Protein AF-A0A9E5EKR2-F1 (afdb_monomer)

Solvent-accessible surface area (backbone atoms only — not comparable to full-atom values): 9354 Å² total; per-residue (Å²): 134,82,66,70,74,64,52,57,60,51,52,55,51,50,53,49,52,49,50,51,54,52,57,58,67,66,57,67,87,65,72,73,89,63,78,72,74,70,78,85,83,71,59,83,90,53,93,54,100,78,67,54,91,42,54,56,69,71,50,73,47,69,39,92,60,34,16,39,40,35,32,38,37,38,68,63,80,83,92,51,66,48,77,45,75,47,38,33,49,60,54,92,96,52,50,30,28,32,34,42,37,40,96,95,45,76,44,76,78,34,86,55,72,63,78,85,82,61,58,71,47,74,50,75,47,78,46,42,51,87,81,62,69,54,61,30,34,44,32,41,41,30,50,35,51,59,87,46,72,49,82,86,130

Nearest PDB structures (foldseek):
  3fha-assembly1_A  TM=4.754E-01  e=1.730E-02  Glutamicibacter protophormiae
  2vtf-assembly1_A  TM=3.657E-01  e=1.258E-02  Glutamicibacter protophormiae
  5w6h-assembly1_C  TM=4.926E-01  e=1.446E-01  Kuttervirus CBA120
  2xon-assembly1_A  TM=4.169E-01  e=1.052E-01  Thermotoga maritima
  3fhq-assembly2_F  TM=3.835E-01  e=3.836E-02  Glutamicibacter protophormiae

Structure (mmCIF, N/CA/C/O backbone):
data_AF-A0A9E5EKR2-F1
#
_entry.id   AF-A0A9E5EKR2-F1
#
loop_
_atom_site.group_PDB
_atom_site.id
_atom_site.type_symbol
_atom_site.label_atom_id
_atom_site.label_alt_id
_atom_site.label_comp_id
_atom_site.label_asym_id
_atom_site.label_entity_id
_atom_site.label_seq_id
_atom_site.pdbx_PDB_ins_code
_atom_site.Cartn_x
_atom_site.Cartn_y
_atom_site.Cartn_z
_atom_site.occupancy
_atom_site.B_iso_or_equiv
_atom_site.auth_seq_id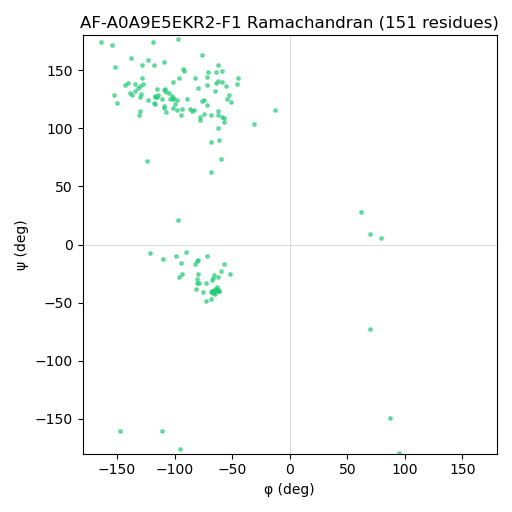
_atom_site.auth_comp_id
_atom_site.auth_asym_id
_atom_site.auth_atom_id
_atom_site.pdbx_PDB_model_num
ATOM 1 N N . MET A 1 1 ? 15.681 -58.136 48.434 1.00 47.84 1 MET A N 1
ATOM 2 C CA . MET A 1 1 ? 15.720 -58.286 46.961 1.00 47.84 1 MET A CA 1
ATOM 3 C C . MET A 1 1 ? 14.409 -57.742 46.402 1.00 47.84 1 MET A C 1
ATOM 5 O O . MET A 1 1 ? 13.406 -58.442 46.407 1.00 47.84 1 MET A O 1
ATOM 9 N N . VAL A 1 2 ? 14.357 -56.450 46.061 1.00 46.12 2 VAL A N 1
ATOM 10 C CA . VAL A 1 2 ? 13.132 -55.834 45.519 1.00 46.12 2 VAL A CA 1
ATOM 11 C C . VAL A 1 2 ? 12.996 -56.265 44.061 1.00 46.12 2 VAL A C 1
ATOM 13 O O . VAL A 1 2 ? 13.922 -56.110 43.272 1.00 46.12 2 VAL A O 1
ATOM 16 N N . SER A 1 3 ? 11.857 -56.876 43.739 1.00 47.75 3 SER A N 1
ATOM 17 C CA . SER A 1 3 ? 11.586 -57.520 42.455 1.00 47.75 3 SER A CA 1
ATOM 18 C C . SER A 1 3 ? 11.634 -56.520 41.293 1.00 47.75 3 SER A C 1
ATOM 20 O O . SER A 1 3 ? 10.747 -55.676 41.142 1.00 47.75 3 SER A O 1
ATOM 22 N N . VAL A 1 4 ? 12.656 -56.668 40.440 1.00 54.53 4 VAL A N 1
ATOM 23 C CA . VAL A 1 4 ? 12.892 -55.927 39.181 1.00 54.53 4 VAL A CA 1
ATOM 24 C C . VAL A 1 4 ? 11.660 -55.947 38.261 1.00 54.53 4 VAL A C 1
ATOM 26 O O . VAL A 1 4 ? 11.422 -55.018 37.491 1.00 54.53 4 VAL A O 1
ATOM 29 N N . LYS A 1 5 ? 10.804 -56.965 38.406 1.00 52.88 5 LYS A N 1
ATOM 30 C CA . LYS A 1 5 ? 9.596 -57.175 37.603 1.00 52.88 5 LYS A CA 1
ATOM 31 C C . LYS A 1 5 ? 8.519 -56.098 37.810 1.00 52.88 5 LYS A C 1
ATOM 33 O O . LYS A 1 5 ? 7.744 -55.839 36.900 1.00 52.88 5 LYS A O 1
ATOM 38 N N . ASN A 1 6 ? 8.481 -55.430 38.968 1.00 50.19 6 ASN A N 1
ATOM 39 C CA . ASN A 1 6 ? 7.484 -54.382 39.240 1.00 50.19 6 ASN A CA 1
ATOM 40 C C . ASN A 1 6 ? 7.854 -53.009 38.651 1.00 50.19 6 ASN A C 1
ATOM 42 O O . ASN A 1 6 ? 6.986 -52.144 38.528 1.00 50.19 6 ASN A O 1
ATOM 46 N N . TRP A 1 7 ? 9.121 -52.796 38.286 1.00 50.41 7 TRP A N 1
ATOM 47 C CA . TRP A 1 7 ? 9.604 -51.529 37.725 1.00 50.41 7 TRP A CA 1
ATOM 48 C C . TRP A 1 7 ? 9.319 -51.400 36.227 1.00 50.41 7 TRP A C 1
ATOM 50 O O . TRP A 1 7 ? 8.907 -50.337 35.764 1.00 50.41 7 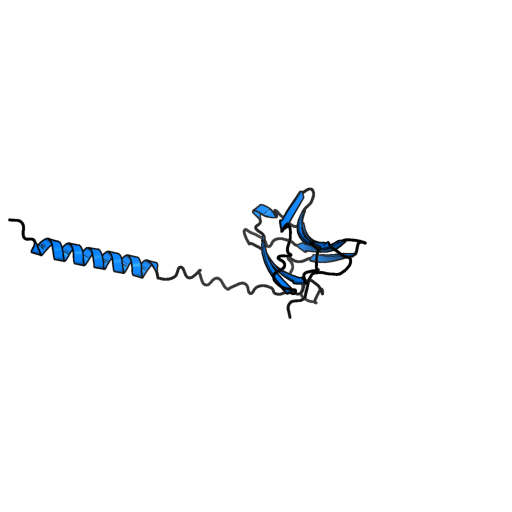TRP A O 1
ATOM 60 N N . THR A 1 8 ? 9.446 -52.494 35.476 1.00 55.12 8 THR A N 1
ATOM 61 C CA . THR A 1 8 ? 9.183 -52.527 34.028 1.00 55.12 8 THR A CA 1
ATOM 62 C C . THR A 1 8 ? 7.724 -52.209 33.696 1.00 55.12 8 THR A C 1
ATOM 64 O O . THR A 1 8 ? 7.455 -51.443 32.773 1.00 55.12 8 THR A O 1
ATOM 67 N N . HIS A 1 9 ? 6.771 -52.690 34.501 1.00 54.28 9 HIS A N 1
ATOM 68 C CA . HIS A 1 9 ? 5.349 -52.364 34.331 1.00 54.28 9 HIS A CA 1
ATOM 69 C C . HIS A 1 9 ? 5.012 -50.893 34.619 1.00 54.28 9 HIS A C 1
ATOM 71 O O . HIS A 1 9 ? 4.087 -50.347 34.016 1.00 54.28 9 HIS A O 1
ATOM 77 N N . ARG A 1 10 ? 5.751 -50.234 35.522 1.00 53.97 10 ARG A N 1
ATOM 78 C CA . ARG A 1 10 ? 5.556 -48.808 35.835 1.00 53.97 10 ARG A CA 1
ATOM 79 C C . ARG A 1 10 ? 6.113 -47.910 34.729 1.00 53.97 10 ARG A C 1
ATOM 81 O O . ARG A 1 10 ? 5.432 -46.973 34.326 1.00 53.97 10 ARG A O 1
ATOM 88 N N . LEU A 1 11 ? 7.283 -48.249 34.185 1.00 58.00 11 LEU A N 1
ATOM 89 C CA . LEU A 1 11 ? 7.898 -47.532 33.061 1.00 58.00 11 LEU A CA 1
ATOM 90 C C . LEU A 1 11 ? 7.085 -47.674 31.767 1.00 58.00 11 LEU A C 1
ATOM 92 O O . LEU A 1 11 ? 6.850 -46.680 31.086 1.00 58.00 11 LEU A O 1
ATOM 96 N N . ALA A 1 12 ? 6.572 -48.873 31.472 1.00 59.62 12 ALA A N 1
ATOM 97 C CA . ALA A 1 12 ? 5.699 -49.093 30.317 1.00 59.62 12 ALA A CA 1
ATOM 98 C C . ALA A 1 12 ? 4.388 -48.288 30.413 1.00 59.62 12 ALA A C 1
ATOM 100 O O . ALA A 1 12 ? 3.943 -47.712 29.423 1.00 59.62 12 ALA A O 1
ATOM 101 N N . ARG A 1 13 ? 3.797 -48.188 31.615 1.00 59.22 13 ARG A N 1
ATOM 102 C CA . ARG A 1 13 ? 2.605 -47.358 31.870 1.00 59.22 13 ARG A CA 1
ATOM 103 C C . ARG A 1 13 ? 2.886 -45.859 31.746 1.00 59.22 13 ARG A C 1
ATOM 105 O O . ARG A 1 13 ? 2.056 -45.145 31.193 1.00 59.22 13 ARG A O 1
ATOM 112 N N . MET A 1 14 ? 4.038 -45.384 32.222 1.00 65.56 14 MET A N 1
ATOM 113 C CA . MET A 1 14 ? 4.445 -43.981 32.064 1.00 65.56 14 MET A CA 1
ATOM 114 C C . MET A 1 14 ? 4.719 -43.619 30.602 1.00 65.56 14 MET A C 1
ATOM 116 O O . MET A 1 14 ? 4.295 -42.555 30.163 1.00 65.56 14 MET A O 1
ATOM 120 N N . GLY A 1 15 ? 5.354 -44.510 29.833 1.00 67.44 15 GLY A N 1
ATOM 121 C CA . GLY A 1 15 ? 5.551 -44.321 28.392 1.00 67.44 15 GLY A CA 1
ATOM 122 C C . GLY A 1 15 ? 4.227 -44.229 27.632 1.00 67.44 15 GLY A C 1
ATOM 123 O O . GLY A 1 15 ? 4.066 -43.360 26.783 1.00 67.44 15 GLY A O 1
ATOM 124 N N . TRP A 1 16 ? 3.246 -45.058 28.003 1.00 67.56 16 TRP A N 1
ATOM 125 C CA . TRP A 1 16 ? 1.895 -45.011 27.436 1.00 67.56 16 TRP A CA 1
ATOM 126 C C . TRP A 1 16 ? 1.151 -43.712 27.762 1.00 67.56 16 TRP A C 1
ATOM 128 O O . TRP A 1 16 ? 0.527 -43.123 26.886 1.00 67.56 16 TRP A O 1
ATOM 138 N N . LEU A 1 17 ? 1.249 -43.229 29.003 1.00 68.56 17 LEU A N 1
ATOM 139 C CA . LEU A 1 17 ? 0.661 -41.948 29.407 1.00 68.56 17 LEU A CA 1
ATOM 140 C C . LEU A 1 17 ? 1.306 -40.766 28.674 1.00 68.56 17 LEU A C 1
ATOM 142 O O . LEU A 1 17 ? 0.600 -39.852 28.258 1.00 68.56 17 LEU A O 1
ATOM 146 N N . PHE A 1 18 ? 2.624 -40.805 28.468 1.00 67.50 18 PHE A N 1
ATOM 147 C CA . PHE A 1 18 ? 3.333 -39.788 27.694 1.00 67.50 18 PHE A CA 1
ATOM 148 C C . PHE A 1 18 ? 2.910 -39.807 26.220 1.00 67.50 18 PHE A C 1
ATOM 150 O O . PHE A 1 18 ? 2.672 -38.752 25.643 1.00 67.50 18 PHE A O 1
ATOM 157 N N . PHE A 1 19 ? 2.735 -40.993 25.627 1.00 65.94 19 PHE A N 1
ATOM 158 C CA . PHE A 1 19 ? 2.248 -41.136 24.253 1.00 65.94 19 PHE A CA 1
ATOM 159 C C . PHE A 1 19 ? 0.806 -40.637 24.091 1.00 65.94 19 PHE A C 1
ATOM 161 O O . PHE A 1 19 ? 0.500 -39.988 23.098 1.00 65.94 19 PHE A O 1
ATOM 168 N N . LEU A 1 20 ? -0.068 -40.881 25.074 1.00 68.00 20 LEU A N 1
ATOM 169 C CA . LEU A 1 20 ? -1.444 -40.371 25.076 1.00 68.00 20 LEU A CA 1
ATOM 170 C C . LEU A 1 20 ? -1.503 -38.846 25.239 1.00 68.00 20 LEU A C 1
ATOM 172 O O . LEU A 1 20 ? -2.284 -38.194 24.552 1.00 68.00 20 LEU A O 1
ATOM 176 N N . LEU A 1 21 ? -0.666 -38.270 26.106 1.00 65.69 21 LEU A N 1
ATOM 177 C CA . LEU A 1 21 ? -0.562 -36.817 26.274 1.00 65.69 21 LEU A CA 1
ATOM 178 C C . LEU A 1 21 ? 0.036 -36.143 25.031 1.00 65.69 21 LEU A C 1
ATOM 180 O O . LEU A 1 21 ? -0.460 -35.104 24.603 1.00 65.69 21 LEU A O 1
ATOM 184 N N . TRP A 1 22 ? 1.051 -36.754 24.416 1.00 66.56 22 TRP A N 1
ATOM 185 C CA . TRP A 1 22 ? 1.661 -36.256 23.184 1.00 66.56 22 TRP A CA 1
ATOM 186 C C . TRP A 1 22 ? 0.696 -36.364 21.994 1.00 66.56 22 TRP A C 1
ATOM 188 O O . TRP A 1 22 ? 0.465 -35.370 21.312 1.00 66.56 22 TRP A O 1
ATOM 198 N N . ALA A 1 23 ? 0.033 -37.510 21.803 1.00 60.88 23 ALA A N 1
ATOM 199 C CA . ALA A 1 23 ? -0.982 -37.690 20.762 1.00 60.88 23 ALA A CA 1
ATOM 200 C C . ALA A 1 23 ? -2.203 -36.771 20.963 1.00 60.88 23 ALA A C 1
ATOM 202 O O . ALA A 1 23 ? -2.724 -36.231 19.991 1.00 60.88 23 ALA A O 1
ATOM 203 N N . GLY A 1 24 ? -2.616 -36.526 22.213 1.00 57.50 24 GLY A N 1
ATOM 204 C CA . GLY A 1 24 ? -3.671 -35.563 22.545 1.00 57.50 24 GLY A CA 1
ATOM 205 C C . GLY A 1 24 ? -3.290 -34.107 22.256 1.00 57.50 24 GLY A C 1
ATOM 206 O O . GLY A 1 24 ? -4.159 -33.312 21.918 1.00 57.50 24 GLY A O 1
ATOM 207 N N . SER A 1 25 ? -1.998 -33.761 22.322 1.00 56.53 25 SER A N 1
ATOM 208 C CA . SER A 1 25 ? -1.493 -32.418 21.985 1.00 56.53 25 SER A CA 1
ATOM 209 C C . SER A 1 25 ? -1.317 -32.162 20.481 1.00 56.53 25 SER A C 1
ATOM 211 O O . SER A 1 25 ? -1.181 -31.011 20.075 1.00 56.53 25 SER A O 1
ATOM 213 N N . ILE A 1 26 ? -1.340 -33.216 19.652 1.00 55.69 26 ILE A N 1
ATOM 214 C CA . ILE A 1 26 ? -1.299 -33.126 18.176 1.00 55.69 26 ILE A CA 1
ATOM 215 C C . ILE A 1 26 ? -2.717 -33.025 17.589 1.00 55.69 26 ILE A C 1
ATOM 217 O O . ILE A 1 26 ? -2.884 -32.759 16.399 1.00 55.69 26 ILE A O 1
ATOM 221 N N . GLY A 1 27 ? -3.747 -33.163 18.434 1.00 46.97 27 GLY A N 1
ATOM 222 C CA . GLY A 1 27 ? -5.095 -32.691 18.147 1.00 46.97 27 GLY A CA 1
ATOM 223 C C . GLY A 1 27 ? -5.050 -31.184 17.957 1.00 46.97 27 GLY A C 1
ATOM 224 O O . GLY A 1 27 ? -5.106 -30.424 18.919 1.00 46.97 27 GLY A O 1
ATOM 225 N N . THR A 1 28 ? -4.841 -30.806 16.702 1.00 52.66 28 THR A N 1
ATOM 226 C CA . THR A 1 28 ? -4.972 -29.490 16.102 1.00 52.66 28 THR A CA 1
ATOM 227 C C . THR A 1 28 ? -5.698 -28.520 17.020 1.00 52.66 28 THR A C 1
ATOM 229 O O . THR A 1 28 ? -6.892 -28.667 17.284 1.00 52.66 28 THR A O 1
ATOM 232 N N . ALA A 1 29 ? -4.981 -27.483 17.457 1.00 44.81 29 ALA A N 1
ATOM 233 C CA . ALA A 1 29 ? -5.594 -26.192 17.719 1.00 44.81 29 ALA A CA 1
ATOM 234 C C . ALA A 1 29 ? -6.214 -25.721 16.395 1.00 44.81 29 ALA A C 1
ATOM 236 O O . ALA A 1 29 ? -5.665 -24.899 15.666 1.00 44.81 29 ALA A O 1
ATOM 237 N N . GLU A 1 30 ? -7.319 -26.354 16.032 1.00 47.16 30 GLU A N 1
ATOM 238 C CA . GLU A 1 30 ? -8.187 -25.933 14.970 1.00 47.16 30 GLU A CA 1
ATOM 239 C C . GLU A 1 30 ? -8.786 -24.651 15.519 1.00 47.16 30 GLU A C 1
ATOM 241 O O . GLU A 1 30 ? -9.458 -24.645 16.558 1.00 47.16 30 GLU A O 1
ATOM 246 N N . ALA A 1 31 ? -8.396 -23.533 14.903 1.00 46.56 31 ALA A N 1
ATOM 247 C CA . ALA A 1 31 ? -8.998 -22.252 15.204 1.00 46.56 31 ALA A CA 1
ATOM 248 C C . ALA A 1 31 ? -10.520 -22.467 15.240 1.00 46.56 31 ALA A C 1
ATOM 250 O O . ALA A 1 31 ? -11.030 -23.209 14.392 1.00 46.56 31 ALA A O 1
ATOM 251 N N . PRO A 1 32 ? -11.245 -21.875 16.212 1.00 44.38 32 PRO A N 1
ATOM 252 C CA . PRO A 1 32 ? -12.696 -21.983 16.256 1.00 44.38 32 PRO A CA 1
ATOM 253 C C . PRO A 1 32 ? -13.242 -21.759 14.844 1.00 44.38 32 PRO A C 1
ATOM 255 O O . PRO A 1 32 ? -12.676 -20.906 14.149 1.00 44.38 32 PRO A O 1
ATOM 258 N N . PRO A 1 33 ? -14.303 -22.460 14.403 1.00 47.62 33 PRO A N 1
ATOM 259 C CA . PRO A 1 33 ? -14.961 -22.192 13.131 1.00 47.62 33 PRO A CA 1
ATOM 260 C C . PRO A 1 33 ? -15.676 -20.836 13.224 1.00 47.62 33 PRO A C 1
ATOM 262 O O . PRO A 1 33 ? -16.897 -20.718 13.162 1.00 47.62 33 PRO A O 1
ATOM 265 N N . GLY A 1 34 ? -14.905 -19.772 13.429 1.00 44.34 34 GLY A N 1
ATOM 266 C CA . GLY A 1 34 ? -15.286 -18.428 13.113 1.00 44.34 34 GLY A CA 1
ATOM 267 C C . GLY A 1 34 ? -15.476 -18.458 11.620 1.00 44.34 34 GLY A C 1
ATOM 268 O O . GLY A 1 34 ? -14.529 -18.744 10.891 1.00 44.34 34 GLY A O 1
ATOM 269 N N . ARG A 1 35 ? -16.722 -18.236 11.191 1.00 45.25 35 ARG A N 1
ATOM 270 C CA . ARG A 1 35 ? -17.056 -17.818 9.831 1.00 45.25 35 ARG A CA 1
ATOM 271 C C . ARG A 1 35 ? -15.888 -16.989 9.324 1.00 45.25 35 ARG A C 1
ATOM 273 O O . ARG A 1 35 ? -15.711 -15.864 9.792 1.00 45.25 35 ARG A O 1
ATOM 280 N N . GLY A 1 36 ? -15.062 -17.580 8.462 1.00 45.06 36 GLY A N 1
ATOM 281 C CA . GLY A 1 36 ? -13.981 -16.855 7.832 1.00 45.06 36 GLY A CA 1
ATOM 282 C C . GLY A 1 36 ? -14.669 -15.702 7.142 1.00 45.06 36 GLY A C 1
ATOM 283 O O . GLY A 1 36 ? -15.456 -15.926 6.220 1.00 45.06 36 GLY A O 1
ATOM 284 N N . ILE A 1 37 ? -14.487 -14.489 7.664 1.00 47.47 37 ILE A N 1
ATOM 285 C CA . ILE A 1 37 ? -14.858 -13.294 6.930 1.00 47.47 37 ILE A CA 1
ATOM 286 C C . ILE A 1 37 ? -14.053 -13.454 5.653 1.00 47.47 37 ILE A C 1
ATOM 288 O O . ILE A 1 37 ? -12.823 -13.410 5.699 1.00 47.47 37 ILE A O 1
ATOM 292 N N . SER A 1 38 ? -14.737 -13.805 4.562 1.00 44.16 38 SER A N 1
ATOM 293 C CA . SER A 1 38 ? -14.068 -13.979 3.283 1.00 44.16 38 SER A CA 1
ATOM 294 C C . SER A 1 38 ? -13.293 -12.689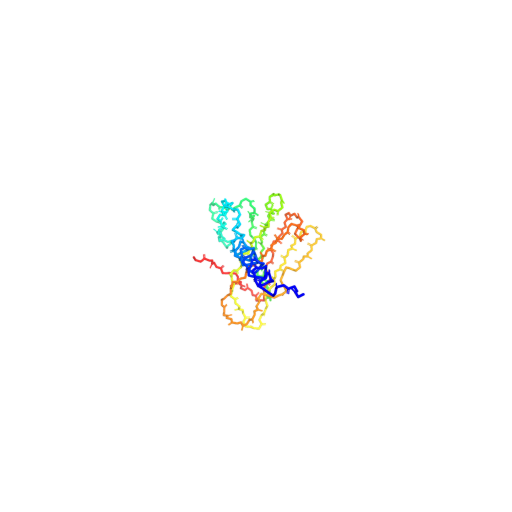 3.053 1.00 44.16 38 SER A C 1
ATOM 296 O O . SER A 1 38 ? -13.877 -11.619 3.272 1.00 44.16 38 SER A O 1
ATOM 298 N N . PRO A 1 39 ? -11.986 -12.759 2.739 1.00 54.16 39 PRO A N 1
ATOM 299 C CA . PRO A 1 39 ? -11.218 -11.555 2.491 1.00 54.16 39 PRO A CA 1
ATOM 300 C C . PRO A 1 39 ? -12.005 -10.746 1.467 1.00 54.16 39 PRO A C 1
ATOM 302 O O . PRO A 1 39 ? -12.382 -11.273 0.420 1.00 54.16 39 PRO A O 1
ATOM 305 N N . ALA A 1 40 ? -12.355 -9.509 1.815 1.00 55.88 40 ALA A N 1
ATOM 306 C CA . ALA A 1 40 ? -13.001 -8.613 0.874 1.00 55.88 40 ALA A CA 1
ATOM 307 C C . ALA A 1 40 ? -11.948 -8.281 -0.188 1.00 55.88 40 ALA A C 1
ATOM 309 O O . ALA A 1 40 ? -11.157 -7.356 -0.016 1.00 55.88 40 ALA A O 1
ATOM 310 N N . VAL A 1 41 ? -11.871 -9.112 -1.228 1.00 59.16 41 VAL A N 1
ATOM 311 C CA . VAL A 1 41 ? -11.012 -8.874 -2.383 1.00 59.16 41 VAL A CA 1
ATOM 312 C C . VAL A 1 41 ? -11.690 -7.778 -3.184 1.00 59.16 41 VAL A C 1
ATOM 314 O O . VAL A 1 41 ? -12.796 -7.953 -3.691 1.00 59.16 41 VAL A O 1
ATOM 317 N N . TRP A 1 42 ? -11.054 -6.616 -3.225 1.00 60.59 42 TRP A N 1
ATOM 318 C CA . TRP A 1 42 ? -11.570 -5.438 -3.897 1.00 60.59 42 TRP A CA 1
ATOM 319 C C . TRP A 1 42 ? -10.418 -4.744 -4.628 1.00 60.59 42 TRP A C 1
ATOM 321 O O . TRP A 1 42 ? -9.349 -4.545 -4.048 1.00 60.59 42 TRP A O 1
ATOM 331 N N . ASP A 1 43 ? -10.619 -4.422 -5.910 1.00 66.12 43 ASP A N 1
ATOM 332 C CA . ASP A 1 43 ? -9.611 -3.741 -6.729 1.00 66.12 43 ASP A CA 1
ATOM 333 C C . ASP A 1 43 ? -9.586 -2.249 -6.391 1.00 66.12 43 ASP A C 1
ATOM 335 O O . ASP A 1 43 ? -10.469 -1.485 -6.778 1.00 66.12 43 ASP A O 1
ATOM 339 N N . ALA A 1 44 ? -8.532 -1.828 -5.696 1.00 63.69 44 ALA A N 1
ATOM 340 C CA . ALA A 1 44 ? -8.356 -0.446 -5.285 1.00 63.69 44 ALA A CA 1
ATOM 341 C C . ALA A 1 44 ? -8.013 0.522 -6.421 1.00 63.69 44 ALA A C 1
ATOM 343 O O . ALA A 1 44 ? -8.030 1.733 -6.207 1.00 63.69 44 ALA A O 1
ATOM 344 N N . ARG A 1 45 ? -7.712 0.031 -7.630 1.00 63.12 45 ARG A N 1
ATOM 345 C CA . ARG A 1 45 ? -7.408 0.897 -8.780 1.00 63.12 45 ARG A CA 1
ATOM 346 C C . ARG A 1 45 ? -8.664 1.468 -9.436 1.00 63.12 45 ARG A C 1
ATOM 348 O O . ARG A 1 45 ? -8.587 2.537 -10.034 1.00 63.12 45 ARG A O 1
ATOM 355 N N . HIS A 1 46 ? -9.808 0.795 -9.298 1.00 59.19 46 HIS A N 1
ATOM 356 C CA . HIS A 1 46 ? -11.073 1.203 -9.907 1.00 59.19 46 HIS A CA 1
ATOM 357 C C . HIS A 1 46 ? -12.187 1.184 -8.858 1.00 59.19 46 HIS A C 1
ATOM 359 O O . HIS A 1 46 ? -12.580 0.099 -8.428 1.00 59.19 46 HIS A O 1
ATOM 365 N N . PRO A 1 47 ? -12.735 2.341 -8.445 1.00 54.12 47 PRO A N 1
ATOM 366 C CA . PRO A 1 47 ? -13.889 2.350 -7.558 1.00 54.12 47 PRO A CA 1
ATOM 367 C C . PRO A 1 47 ? -15.085 1.680 -8.255 1.00 54.12 47 PRO A C 1
ATOM 369 O O . PRO A 1 47 ? -15.726 2.274 -9.114 1.00 54.12 47 PRO A O 1
ATOM 372 N N . GLN A 1 48 ? -15.339 0.412 -7.919 1.00 57.78 48 GLN A N 1
ATOM 373 C CA . GLN A 1 48 ? -16.544 -0.325 -8.311 1.00 57.78 48 GLN A CA 1
ATOM 374 C C . GLN A 1 48 ? -17.748 0.114 -7.462 1.00 57.78 48 GLN A C 1
ATOM 376 O O . GLN A 1 48 ? -17.571 0.654 -6.369 1.00 57.78 48 GLN A O 1
ATOM 381 N N . ASP A 1 49 ? -18.965 -0.198 -7.922 1.00 54.03 49 ASP A N 1
ATOM 382 C CA . ASP A 1 49 ? -20.239 0.187 -7.286 1.00 54.03 49 ASP A CA 1
ATOM 383 C C . ASP A 1 49 ? -20.405 -0.288 -5.825 1.00 54.03 49 ASP A C 1
ATOM 385 O O . ASP A 1 49 ? -21.236 0.242 -5.089 1.00 54.03 49 ASP A O 1
ATOM 389 N N . SER A 1 50 ? -19.601 -1.255 -5.363 1.00 65.69 50 SER A N 1
ATOM 390 C CA . SER A 1 50 ? -19.599 -1.745 -3.978 1.00 65.69 50 SER A CA 1
ATOM 391 C C . SER A 1 50 ? -18.211 -1.648 -3.330 1.00 65.69 50 SER A C 1
ATOM 393 O O . SER A 1 50 ? -17.528 -2.652 -3.117 1.00 65.69 50 SER A O 1
ATOM 395 N N . GLN A 1 51 ? -17.772 -0.429 -3.016 1.00 71.56 51 GLN A N 1
ATOM 396 C CA . GLN A 1 51 ? -16.568 -0.206 -2.214 1.00 71.56 51 GLN A CA 1
ATOM 397 C C . GLN A 1 51 ? -16.813 -0.590 -0.741 1.00 71.56 51 GLN A C 1
ATOM 399 O O . GLN A 1 51 ? -17.857 -0.240 -0.178 1.00 71.56 51 GLN A O 1
ATOM 404 N N . PRO A 1 52 ? -15.871 -1.280 -0.071 1.00 75.88 52 PRO A N 1
ATOM 405 C CA . PRO A 1 52 ? -16.002 -1.549 1.353 1.00 75.88 52 PRO A CA 1
ATOM 406 C C . PRO A 1 52 ? -16.033 -0.253 2.171 1.00 75.88 52 PRO A C 1
ATOM 408 O O . PRO A 1 52 ? -15.247 0.651 1.929 1.00 75.88 52 PRO A O 1
ATOM 411 N N . VAL A 1 53 ? -16.865 -0.183 3.214 1.00 79.00 53 VAL A N 1
ATOM 412 C CA . VAL A 1 53 ? -17.014 1.026 4.062 1.00 79.00 53 VAL A CA 1
ATOM 413 C C . VAL A 1 53 ? -15.720 1.482 4.757 1.00 79.00 53 VAL A C 1
ATOM 415 O O . VAL A 1 53 ? -15.580 2.646 5.151 1.00 79.00 53 VAL A O 1
ATOM 418 N N . TRP A 1 54 ? -14.775 0.553 4.922 1.00 80.06 54 TRP A N 1
ATOM 419 C CA . TRP A 1 54 ? -13.449 0.796 5.482 1.00 80.06 54 TRP A CA 1
ATOM 420 C C . TRP A 1 54 ? -12.471 1.401 4.466 1.00 80.06 54 TRP A C 1
ATOM 422 O O . TRP A 1 54 ? -11.425 1.899 4.866 1.00 80.06 54 TRP A O 1
ATOM 432 N N . PHE A 1 55 ? -12.795 1.393 3.175 1.00 83.81 55 PHE A N 1
ATOM 433 C CA . PHE A 1 55 ? -11.974 1.956 2.112 1.00 83.81 55 PHE A CA 1
ATOM 434 C C . PHE A 1 55 ? -12.643 3.236 1.584 1.00 83.81 55 PHE A C 1
ATOM 436 O O . PHE A 1 55 ? -13.853 3.291 1.379 1.00 83.81 55 PHE A O 1
ATOM 443 N N . GLY A 1 56 ? -11.863 4.300 1.422 1.00 83.25 56 GLY A N 1
ATOM 444 C CA . GLY A 1 56 ? -12.317 5.613 0.976 1.00 83.25 56 GLY A CA 1
ATOM 445 C C . GLY A 1 56 ? -11.817 5.994 -0.422 1.00 83.25 56 GLY A C 1
ATOM 446 O O . GLY A 1 56 ? -11.440 5.139 -1.219 1.00 83.25 56 GLY A O 1
ATOM 447 N N . PRO A 1 57 ? -11.821 7.289 -0.765 1.00 83.25 57 PRO A N 1
ATOM 448 C CA . PRO A 1 57 ? -11.347 7.734 -2.068 1.00 83.25 57 PRO A CA 1
ATOM 449 C C . PRO A 1 57 ? -9.855 7.442 -2.259 1.00 83.25 57 PRO A C 1
ATOM 451 O O . PRO A 1 57 ? -9.061 7.485 -1.313 1.00 83.25 57 PRO A O 1
ATOM 454 N N . VAL A 1 58 ? -9.497 7.184 -3.516 1.00 87.06 58 VAL A N 1
ATOM 455 C CA . VAL A 1 58 ? -8.117 7.035 -3.976 1.00 87.06 58 VAL A CA 1
ATOM 456 C C . VAL A 1 58 ? -7.677 8.320 -4.655 1.00 87.06 58 VAL A C 1
ATOM 458 O O . VAL A 1 58 ? -8.433 8.916 -5.420 1.00 87.06 58 VAL A O 1
ATOM 461 N N . SER A 1 59 ? -6.441 8.730 -4.404 1.00 89.31 59 SER A N 1
ATOM 462 C CA . SER A 1 59 ? -5.772 9.779 -5.165 1.00 89.31 59 SER A CA 1
ATOM 463 C C . SER A 1 59 ? -4.414 9.282 -5.636 1.00 89.31 59 SER A C 1
ATOM 465 O O . SER A 1 59 ? -3.735 8.527 -4.942 1.00 89.31 59 SER A O 1
ATOM 467 N N . ALA A 1 60 ? -4.029 9.689 -6.837 1.00 90.69 60 ALA A N 1
ATOM 468 C CA . ALA A 1 60 ? -2.733 9.378 -7.406 1.00 90.69 60 ALA A CA 1
ATOM 469 C C . ALA A 1 60 ? -2.096 10.659 -7.934 1.00 90.69 60 ALA A C 1
ATOM 471 O O . ALA A 1 60 ? -2.766 11.476 -8.566 1.00 90.69 60 ALA A O 1
ATOM 472 N N . LEU A 1 61 ? -0.807 10.830 -7.667 1.00 91.88 61 LEU A N 1
ATOM 473 C CA . LEU A 1 61 ? -0.022 11.966 -8.118 1.00 91.88 61 LEU A CA 1
ATOM 474 C C . LEU A 1 61 ? 1.258 11.461 -8.776 1.00 91.88 61 LEU A C 1
ATOM 476 O O . LEU A 1 61 ? 2.129 10.895 -8.114 1.00 91.88 61 LEU A O 1
ATOM 480 N N . ALA A 1 62 ? 1.378 11.712 -10.076 1.00 90.94 62 ALA A N 1
ATOM 481 C CA . ALA A 1 62 ? 2.617 11.516 -10.810 1.00 90.94 62 ALA A CA 1
ATOM 482 C C . ALA A 1 62 ? 3.496 12.765 -10.659 1.00 90.94 62 ALA A C 1
ATOM 484 O O . ALA A 1 62 ? 3.136 13.859 -11.094 1.00 90.94 62 ALA A O 1
ATOM 485 N N . GLY A 1 63 ? 4.645 12.606 -10.012 1.00 87.69 63 GLY A N 1
ATOM 486 C CA . GLY A 1 63 ? 5.720 13.588 -9.993 1.00 87.69 63 GLY A CA 1
ATOM 487 C C . GLY A 1 63 ? 6.786 13.267 -11.039 1.00 87.69 63 GLY A C 1
ATOM 488 O O . GLY A 1 63 ? 6.755 12.233 -11.697 1.00 87.69 63 GLY A O 1
ATOM 489 N N . TRP A 1 64 ? 7.790 14.140 -11.159 1.00 80.38 64 TRP A N 1
ATOM 490 C CA . TRP A 1 64 ? 8.889 13.946 -12.117 1.00 80.38 64 TRP A CA 1
ATOM 491 C C . TRP A 1 64 ? 9.694 12.665 -11.839 1.00 80.38 64 TRP A C 1
ATOM 493 O O . TRP A 1 64 ? 10.127 11.982 -12.762 1.00 80.38 64 TRP A O 1
ATOM 503 N N . LYS A 1 65 ? 9.946 12.358 -10.561 1.00 88.44 65 LYS A N 1
ATOM 504 C CA . LYS A 1 65 ? 10.796 11.229 -10.135 1.00 88.44 65 LYS A CA 1
ATOM 505 C C . LYS A 1 65 ? 10.083 10.223 -9.241 1.00 88.44 65 LYS A C 1
ATOM 507 O O . LYS A 1 65 ? 10.677 9.201 -8.903 1.00 88.44 65 LYS A O 1
ATOM 512 N N . THR A 1 66 ? 8.864 10.535 -8.827 1.00 92.69 66 THR A N 1
ATOM 513 C CA . THR A 1 66 ? 8.122 9.751 -7.848 1.00 92.69 66 THR A CA 1
ATOM 514 C C . THR A 1 66 ? 6.651 9.722 -8.200 1.00 92.69 66 THR A C 1
ATOM 516 O O . THR A 1 66 ? 6.071 10.768 -8.490 1.00 92.69 66 THR A O 1
ATOM 519 N N . TYR A 1 67 ? 6.045 8.553 -8.082 1.00 94.19 67 TYR A N 1
ATOM 520 C CA . TYR A 1 67 ? 4.614 8.356 -8.185 1.00 94.19 67 TYR A CA 1
ATOM 521 C C . TYR A 1 67 ? 4.079 8.064 -6.787 1.00 94.19 67 TYR A C 1
ATOM 523 O O . TYR A 1 67 ? 4.641 7.247 -6.057 1.00 94.19 67 TYR A O 1
ATOM 531 N N . SER A 1 68 ? 3.017 8.757 -6.389 1.00 93.94 68 SER A N 1
ATOM 532 C CA . SER A 1 68 ? 2.359 8.550 -5.102 1.00 93.94 68 SER A CA 1
ATOM 533 C C . SER A 1 68 ? 0.931 8.100 -5.339 1.00 93.94 68 SER A C 1
ATOM 535 O O . SER A 1 68 ? 0.152 8.806 -5.971 1.00 93.94 68 SER A O 1
ATOM 537 N N . TRP A 1 69 ? 0.584 6.934 -4.811 1.00 93.62 69 TRP A N 1
ATOM 538 C CA . TRP A 1 69 ? -0.781 6.439 -4.735 1.00 93.62 69 TRP A CA 1
ATOM 539 C C . TRP A 1 69 ? -1.232 6.465 -3.284 1.00 93.62 69 TRP A C 1
ATOM 541 O O . TRP A 1 69 ? -0.502 6.021 -2.398 1.00 93.62 69 TRP A O 1
ATOM 551 N N . LYS A 1 70 ? -2.429 6.981 -3.031 1.00 92.88 70 LYS A N 1
ATOM 552 C CA . LYS A 1 70 ? -2.971 7.149 -1.688 1.00 92.88 70 LYS A CA 1
ATOM 553 C C . LYS A 1 70 ? -4.404 6.676 -1.625 1.00 92.88 70 LYS A C 1
ATOM 555 O O . LYS A 1 70 ? -5.207 7.028 -2.487 1.00 92.88 70 LYS A O 1
ATOM 560 N N . ALA A 1 71 ? -4.744 5.983 -0.553 1.00 90.50 71 ALA A N 1
ATOM 561 C CA . ALA A 1 71 ? -6.115 5.631 -0.235 1.00 90.50 71 ALA A CA 1
ATOM 562 C C . ALA A 1 71 ? -6.435 5.947 1.217 1.00 90.50 71 ALA A C 1
ATOM 564 O O . ALA A 1 71 ? -5.677 5.589 2.117 1.00 90.50 71 ALA A O 1
ATOM 565 N N . LEU A 1 72 ? -7.590 6.565 1.453 1.00 89.69 72 LEU A N 1
ATOM 566 C CA . LEU A 1 72 ? -8.102 6.711 2.809 1.00 89.69 72 LEU A CA 1
ATOM 567 C C . LEU A 1 72 ? -8.588 5.349 3.312 1.00 89.69 72 LEU A C 1
ATOM 569 O O . LEU A 1 72 ? -9.519 4.784 2.745 1.00 89.69 72 LEU A O 1
ATOM 573 N N . LEU A 1 73 ? -8.011 4.848 4.399 1.00 88.12 73 LEU A N 1
ATOM 574 C CA . LEU A 1 73 ? -8.444 3.621 5.057 1.00 88.12 73 LEU A CA 1
ATOM 575 C C . LEU A 1 73 ? -8.966 3.936 6.462 1.00 88.12 73 LEU A C 1
ATOM 577 O O . LEU A 1 73 ? -8.351 4.662 7.243 1.00 88.12 73 LEU A O 1
ATOM 581 N N . ARG A 1 74 ? -10.121 3.366 6.799 1.00 84.75 74 ARG A N 1
ATOM 582 C CA . ARG A 1 74 ? -10.728 3.410 8.130 1.00 84.75 74 ARG A CA 1
ATOM 583 C C . ARG A 1 74 ? -10.580 2.026 8.754 1.00 84.75 74 ARG A C 1
ATOM 585 O O . ARG A 1 74 ? -11.192 1.088 8.247 1.00 84.75 74 ARG A O 1
ATOM 592 N N . PRO A 1 75 ? -9.803 1.868 9.835 1.00 75.31 75 PRO A N 1
ATOM 593 C CA . PRO A 1 75 ? -9.690 0.583 10.503 1.00 75.31 75 PRO A CA 1
ATOM 594 C C . PRO A 1 75 ? -11.080 0.065 10.907 1.00 75.31 75 PRO A C 1
ATOM 596 O O . PRO A 1 75 ? -11.895 0.851 11.403 1.00 75.31 75 PRO A O 1
ATOM 599 N N . PRO A 1 76 ? -11.379 -1.229 10.700 1.00 69.81 76 PRO A N 1
ATOM 600 C CA . PRO A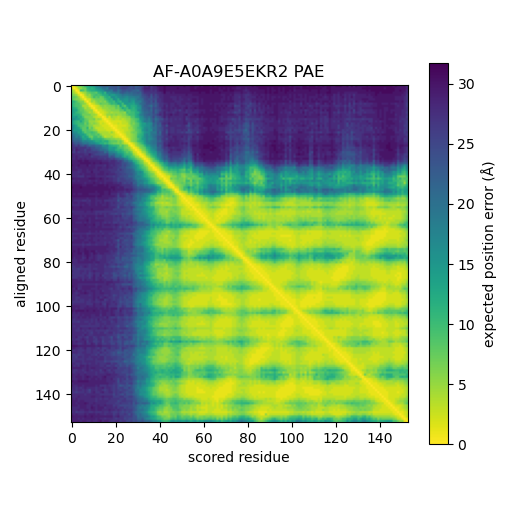 1 76 ? -12.622 -1.815 11.181 1.00 69.81 76 PRO A CA 1
ATOM 601 C C . PRO A 1 76 ? -12.738 -1.669 12.711 1.00 69.81 76 PRO A C 1
ATOM 603 O O . PRO A 1 76 ? -11.722 -1.650 13.410 1.00 69.81 76 PRO A O 1
ATOM 606 N N . PRO A 1 77 ? -13.964 -1.553 13.255 1.00 69.62 77 PRO A N 1
ATOM 607 C CA . PRO A 1 77 ? -14.165 -1.363 14.688 1.00 69.62 77 PRO A CA 1
ATOM 608 C C . PR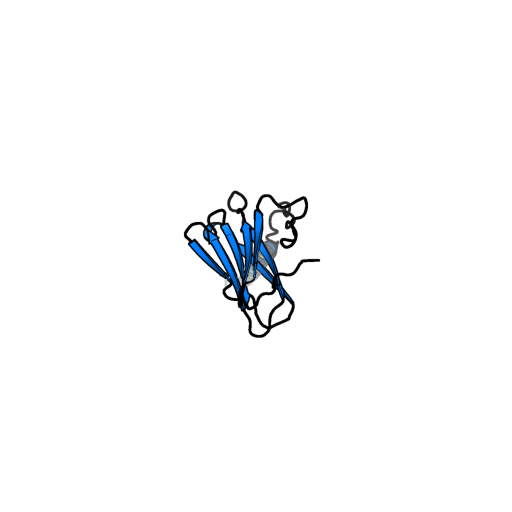O A 1 77 ? -13.639 -2.552 15.516 1.00 69.62 77 PRO A C 1
ATOM 610 O O . PRO A 1 77 ? -13.583 -3.693 15.048 1.00 69.62 77 PRO A O 1
ATOM 613 N N . GLY A 1 78 ? -13.288 -2.277 16.777 1.00 71.38 78 GLY A N 1
ATOM 614 C CA . GLY A 1 78 ? -12.777 -3.269 17.733 1.00 71.38 78 GLY A CA 1
ATOM 615 C C . GLY A 1 78 ? -11.259 -3.481 17.662 1.00 71.38 78 GLY A C 1
ATOM 616 O O . GLY A 1 78 ? -10.519 -2.551 17.339 1.00 71.38 78 GLY A O 1
ATOM 617 N N . ASP A 1 79 ? -10.813 -4.701 17.977 1.00 70.69 79 ASP A N 1
ATOM 618 C CA . ASP A 1 79 ? -9.400 -5.138 17.937 1.00 70.69 79 ASP A CA 1
ATOM 619 C C . ASP A 1 79 ? -9.048 -5.878 16.634 1.00 70.69 79 ASP A C 1
ATOM 621 O O . ASP A 1 79 ? -8.090 -6.651 16.548 1.00 70.69 79 ASP A O 1
ATOM 625 N N . SER A 1 80 ? -9.856 -5.657 15.600 1.00 71.69 80 SER A N 1
ATOM 626 C CA . SER A 1 80 ? -9.689 -6.272 14.289 1.00 71.69 80 SER A CA 1
ATOM 627 C C . SER A 1 80 ? -8.383 -5.811 13.634 1.00 71.69 80 SER A C 1
ATOM 629 O O . SER A 1 80 ? -8.024 -4.634 13.685 1.00 71.69 80 SER A O 1
ATOM 631 N N . ARG A 1 81 ? -7.679 -6.741 12.981 1.00 77.56 81 ARG A N 1
ATOM 632 C CA . ARG A 1 81 ? -6.491 -6.444 12.168 1.00 77.56 81 ARG A CA 1
ATOM 633 C C . ARG A 1 81 ? -6.890 -6.313 10.706 1.00 77.56 81 ARG A C 1
ATOM 635 O O . ARG A 1 81 ? -7.744 -7.062 10.234 1.00 77.56 81 ARG A O 1
ATOM 642 N N . LEU A 1 82 ? -6.254 -5.393 9.992 1.00 79.12 82 LEU A N 1
ATOM 643 C CA . LEU A 1 82 ? -6.464 -5.209 8.562 1.00 79.12 82 LEU A CA 1
ATOM 644 C C . LEU A 1 82 ? -5.312 -5.863 7.799 1.00 79.12 82 LEU A C 1
ATOM 646 O O . LEU A 1 82 ? -4.163 -5.463 7.950 1.00 79.12 82 LEU A O 1
ATOM 650 N N . ALA A 1 83 ? -5.612 -6.873 6.987 1.00 83.50 83 ALA A N 1
ATOM 651 C CA . ALA A 1 83 ? -4.641 -7.458 6.070 1.00 83.50 83 ALA A CA 1
ATOM 652 C C . ALA A 1 83 ? -4.770 -6.776 4.704 1.00 83.50 83 ALA A C 1
ATOM 654 O O . ALA A 1 83 ? -5.814 -6.869 4.060 1.00 83.50 83 ALA A O 1
ATOM 655 N N . LEU A 1 84 ? -3.716 -6.090 4.269 1.00 83.06 84 LEU A N 1
ATOM 656 C CA . LEU A 1 84 ? -3.650 -5.435 2.967 1.00 83.06 84 LEU A CA 1
ATOM 657 C C . LEU A 1 84 ? -2.684 -6.184 2.070 1.00 83.06 84 LEU A C 1
ATOM 659 O O . LEU A 1 84 ? -1.500 -6.276 2.375 1.00 83.06 84 LEU A O 1
ATOM 663 N N . THR A 1 85 ? -3.191 -6.692 0.956 1.00 87.81 85 THR A N 1
ATOM 664 C CA . THR A 1 85 ? -2.368 -7.343 -0.059 1.00 87.81 85 THR A CA 1
ATOM 665 C C . THR A 1 85 ? -2.100 -6.360 -1.184 1.00 87.81 85 THR A C 1
ATOM 667 O O . THR A 1 85 ? -3.030 -5.856 -1.806 1.00 87.81 85 THR A O 1
ATOM 670 N N . LEU A 1 86 ? -0.826 -6.092 -1.436 1.00 89.56 86 LEU A N 1
ATOM 671 C CA . LEU A 1 86 ? -0.351 -5.290 -2.552 1.00 89.56 86 LEU A CA 1
ATOM 672 C C . LEU A 1 86 ? 0.150 -6.233 -3.631 1.00 89.56 86 LEU A C 1
ATOM 674 O O . LEU A 1 86 ? 1.018 -7.057 -3.348 1.00 89.56 86 LEU A O 1
ATOM 678 N N . VAL A 1 87 ? -0.357 -6.078 -4.848 1.00 90.56 87 VAL A N 1
ATOM 679 C CA . VAL A 1 87 ? 0.257 -6.649 -6.047 1.00 90.56 87 VAL A CA 1
ATOM 680 C C . VAL A 1 87 ? 0.924 -5.506 -6.792 1.00 90.56 87 VAL A C 1
ATOM 682 O O . VAL A 1 87 ? 0.333 -4.436 -6.936 1.00 90.56 87 VAL A O 1
ATOM 685 N N . PHE A 1 88 ? 2.180 -5.681 -7.181 1.00 91.06 88 PHE A N 1
ATOM 686 C CA . PHE A 1 88 ? 2.981 -4.602 -7.744 1.00 91.06 88 PHE A CA 1
ATOM 687 C C . PHE A 1 88 ? 4.047 -5.122 -8.698 1.00 91.06 88 PHE A C 1
ATOM 689 O O . PHE A 1 88 ? 4.515 -6.254 -8.565 1.00 91.06 88 PHE A O 1
ATOM 696 N N . ARG A 1 89 ? 4.434 -4.275 -9.652 1.00 91.56 89 ARG A N 1
ATOM 697 C CA . ARG A 1 89 ? 5.505 -4.560 -10.605 1.00 91.56 89 ARG A CA 1
ATOM 698 C C . ARG A 1 89 ? 6.782 -3.833 -10.210 1.00 91.56 89 ARG A C 1
ATOM 700 O O . ARG A 1 89 ? 6.754 -2.627 -9.999 1.00 91.56 89 ARG A O 1
ATOM 707 N N . GLU A 1 90 ? 7.899 -4.538 -10.118 1.00 91.12 90 GLU A N 1
ATOM 708 C CA . GLU A 1 90 ? 9.178 -3.897 -9.830 1.00 91.12 90 GLU A CA 1
ATOM 709 C C . GLU A 1 90 ? 9.682 -3.073 -11.017 1.00 91.12 90 GLU A C 1
ATOM 711 O O . GLU A 1 90 ? 9.461 -3.388 -12.185 1.00 91.12 90 GLU A O 1
ATOM 716 N N . THR A 1 91 ? 10.401 -1.997 -10.705 1.00 88.62 91 THR A N 1
ATOM 717 C CA . THR A 1 91 ? 11.107 -1.182 -11.695 1.00 88.62 91 THR A CA 1
ATOM 718 C C . THR A 1 91 ? 12.601 -1.303 -11.447 1.00 88.62 91 THR A C 1
ATOM 720 O O . THR A 1 91 ? 13.065 -1.069 -10.328 1.00 88.62 91 THR A O 1
ATOM 723 N N . SER A 1 92 ? 13.364 -1.630 -12.492 1.00 86.44 92 SER A N 1
ATOM 724 C CA . SER A 1 92 ? 14.821 -1.774 -12.405 1.00 86.44 92 SER A CA 1
ATOM 725 C C . SER A 1 92 ? 15.479 -0.519 -11.824 1.00 86.44 92 SER A C 1
ATOM 727 O O . SER A 1 92 ? 15.291 0.585 -12.335 1.00 86.44 92 SER A O 1
ATOM 729 N N . GLY A 1 93 ? 16.267 -0.693 -10.758 1.00 87.25 93 GLY A N 1
ATOM 730 C CA . GLY A 1 93 ? 16.973 0.397 -10.074 1.00 87.25 93 GLY A CA 1
ATOM 731 C C . GLY A 1 93 ? 16.075 1.372 -9.300 1.00 87.25 93 GLY A C 1
ATOM 732 O O . GLY A 1 93 ? 16.558 2.417 -8.865 1.00 87.25 93 GLY A O 1
ATOM 733 N N . GLY A 1 94 ? 14.785 1.064 -9.145 1.00 91.12 94 GLY A N 1
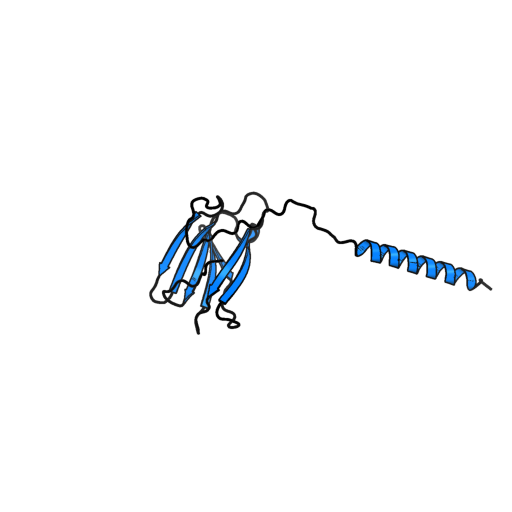ATOM 734 C CA . GLY A 1 94 ? 13.840 1.867 -8.375 1.00 91.12 94 GLY A CA 1
ATOM 735 C C . GLY A 1 94 ? 13.656 1.379 -6.938 1.00 91.12 94 GLY A C 1
ATOM 736 O O . GLY A 1 94 ? 14.280 0.423 -6.482 1.00 91.12 94 GLY A O 1
ATOM 737 N N . PHE A 1 95 ? 12.736 2.032 -6.236 1.00 93.88 95 PHE A N 1
ATOM 738 C CA . PHE A 1 95 ? 12.174 1.565 -4.971 1.00 93.88 95 PHE A CA 1
ATOM 739 C C . PHE A 1 95 ? 10.665 1.814 -4.955 1.00 93.88 95 PHE A C 1
ATOM 741 O O . PHE A 1 95 ? 10.167 2.690 -5.673 1.00 93.88 95 PHE A O 1
ATOM 748 N N . ALA A 1 96 ? 9.958 1.103 -4.080 1.00 95.19 96 ALA A N 1
ATOM 749 C CA . ALA A 1 96 ? 8.601 1.453 -3.684 1.00 95.19 96 ALA A CA 1
ATOM 750 C C . ALA A 1 96 ? 8.442 1.281 -2.175 1.00 95.19 96 ALA A C 1
ATOM 752 O O . ALA A 1 96 ? 8.778 0.236 -1.639 1.00 95.19 96 ALA A O 1
ATOM 753 N N . ARG A 1 97 ? 7.939 2.287 -1.466 1.00 95.62 97 ARG A N 1
ATOM 754 C CA . ARG A 1 97 ? 7.744 2.247 -0.012 1.00 95.62 97 ARG A CA 1
ATOM 755 C C . ARG A 1 97 ? 6.280 2.388 0.348 1.00 95.62 97 ARG A C 1
ATOM 757 O O . ARG A 1 97 ? 5.503 2.993 -0.388 1.00 95.62 97 ARG A O 1
ATOM 764 N N . VAL A 1 98 ? 5.933 1.864 1.515 1.00 95.56 98 VAL A N 1
ATOM 765 C CA . VAL A 1 98 ? 4.582 1.933 2.063 1.00 95.56 98 VAL A CA 1
ATOM 766 C C . VAL A 1 98 ? 4.599 2.731 3.351 1.00 95.56 98 VAL A C 1
ATOM 768 O O . VAL A 1 98 ? 5.366 2.437 4.272 1.00 95.56 98 VAL A O 1
A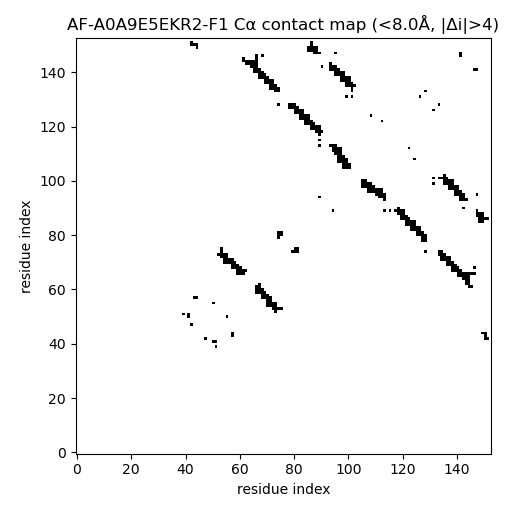TOM 771 N N . ILE A 1 99 ? 3.729 3.730 3.414 1.00 94.81 99 ILE A N 1
ATOM 772 C CA . ILE A 1 99 ? 3.612 4.661 4.526 1.00 94.81 99 ILE A CA 1
ATOM 773 C C . ILE A 1 99 ? 2.155 4.699 4.984 1.00 94.81 99 ILE A C 1
ATOM 775 O O . ILE A 1 99 ? 1.233 4.737 4.175 1.00 94.81 99 ILE A O 1
ATOM 779 N N . TRP A 1 100 ? 1.958 4.719 6.295 1.00 93.69 100 TRP A N 1
ATOM 780 C CA . TRP A 1 100 ? 0.705 5.106 6.925 1.00 93.69 100 TRP A CA 1
ATOM 781 C C . TRP A 1 100 ? 0.792 6.563 7.373 1.00 93.69 100 TRP A C 1
ATOM 783 O O . TRP A 1 100 ? 1.710 6.914 8.117 1.00 93.69 100 TRP A O 1
ATOM 793 N N . GLN A 1 101 ? -0.139 7.408 6.938 1.00 93.56 101 GLN A N 1
ATOM 794 C CA . GLN A 1 101 ? -0.206 8.815 7.333 1.00 93.56 101 GLN A CA 1
ATOM 795 C C . GLN A 1 101 ? -1.508 9.087 8.084 1.00 93.56 101 GLN A C 1
ATOM 797 O O . GLN A 1 101 ? -2.597 8.912 7.551 1.00 93.56 101 GLN A O 1
ATOM 802 N N . GLU A 1 102 ? -1.400 9.556 9.320 1.00 89.62 102 GLU A N 1
ATOM 803 C CA . GLU A 1 102 ? -2.515 10.104 10.090 1.00 89.62 102 GLU A CA 1
ATOM 804 C C . GLU A 1 102 ? -2.228 11.568 10.442 1.00 89.62 102 GLU A C 1
ATOM 806 O O . GLU A 1 102 ? -1.145 12.099 10.173 1.00 89.62 102 GLU A O 1
ATOM 811 N N . LEU A 1 103 ? -3.203 12.251 11.041 1.00 84.12 103 LEU A N 1
ATOM 812 C CA . LEU A 1 103 ? -3.042 13.651 11.414 1.00 84.12 103 LEU A CA 1
ATOM 813 C C . LEU A 1 103 ? -1.852 13.812 12.380 1.00 84.12 103 LEU A C 1
ATOM 815 O O . LEU A 1 103 ? -1.913 13.403 13.536 1.00 84.12 103 LEU A O 1
ATOM 819 N N . GLY A 1 104 ? -0.764 14.418 11.900 1.00 83.88 104 GLY A N 1
ATOM 820 C CA . GLY A 1 104 ? 0.432 14.687 12.702 1.00 83.88 104 GLY A CA 1
ATOM 821 C C . GLY A 1 104 ? 1.381 13.498 12.910 1.00 83.88 104 GLY A C 1
ATOM 822 O O . GLY A 1 104 ? 2.367 13.659 13.627 1.00 83.88 104 GLY A O 1
ATOM 823 N N . LYS A 1 105 ? 1.148 12.335 12.283 1.00 88.06 105 LYS A N 1
ATOM 824 C CA . LYS A 1 105 ? 2.053 11.175 12.373 1.00 88.06 105 LYS A CA 1
ATOM 825 C C . LYS A 1 105 ? 2.179 10.460 11.030 1.00 88.06 105 LYS A C 1
ATOM 827 O O . LYS A 1 105 ? 1.210 10.257 10.309 1.00 88.06 105 LYS A O 1
ATOM 832 N N . SER A 1 106 ? 3.403 10.050 10.714 1.00 92.38 106 SER A N 1
ATOM 833 C CA . SER A 1 106 ? 3.738 9.273 9.522 1.00 92.38 106 SER A CA 1
ATOM 834 C C . SER A 1 106 ? 4.576 8.070 9.939 1.00 92.38 106 SER A C 1
ATOM 836 O O . SER A 1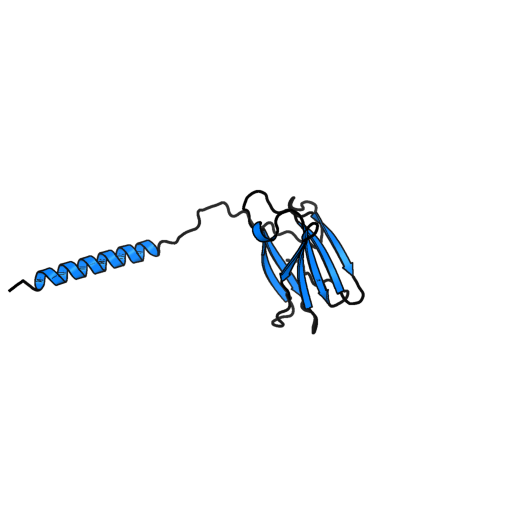 106 ? 5.568 8.224 10.652 1.00 92.38 106 SER A O 1
ATOM 838 N N . ILE A 1 107 ? 4.163 6.873 9.533 1.00 92.25 107 ILE A N 1
ATOM 839 C CA . ILE A 1 107 ? 4.793 5.605 9.904 1.00 92.25 107 ILE A CA 1
ATOM 840 C C . ILE A 1 107 ? 5.188 4.883 8.625 1.00 92.25 107 ILE A C 1
ATOM 842 O O . ILE A 1 107 ? 4.346 4.619 7.772 1.00 92.25 107 ILE A O 1
ATOM 846 N N . THR A 1 108 ? 6.460 4.519 8.493 1.00 94.12 108 THR A N 1
ATOM 847 C CA . THR A 1 108 ? 6.886 3.646 7.393 1.00 94.12 108 THR A CA 1
ATOM 848 C C . THR A 1 108 ? 6.495 2.212 7.729 1.00 94.12 108 THR A C 1
ATOM 850 O O . THR A 1 108 ? 7.072 1.608 8.627 1.00 94.12 108 THR A O 1
ATOM 853 N N . LEU A 1 109 ? 5.510 1.676 7.009 1.00 92.56 109 LEU A N 1
ATOM 854 C CA . LEU A 1 109 ? 5.063 0.287 7.138 1.00 92.56 109 LEU A CA 1
ATOM 855 C C . LEU A 1 109 ? 6.013 -0.669 6.409 1.00 92.56 109 LEU A C 1
ATOM 857 O O . LEU A 1 109 ? 6.222 -1.799 6.839 1.00 92.56 109 LEU A O 1
ATOM 861 N N . CYS A 1 110 ? 6.595 -0.210 5.298 1.00 93.81 110 CYS A N 1
ATOM 862 C CA . CYS A 1 110 ? 7.588 -0.952 4.536 1.00 93.81 110 CYS A CA 1
ATOM 863 C C . CYS A 1 110 ? 8.559 0.017 3.852 1.00 93.81 110 CYS A C 1
ATOM 865 O O . CYS A 1 110 ? 8.131 0.870 3.076 1.00 93.81 110 CYS A O 1
ATOM 867 N N . GLY A 1 111 ? 9.859 -0.108 4.139 1.00 94.19 111 GLY A N 1
ATOM 868 C CA . GLY A 1 111 ? 10.888 0.786 3.594 1.00 94.19 111 GLY A CA 1
ATOM 869 C C . GLY A 1 111 ? 11.184 0.559 2.110 1.00 94.19 111 GLY A C 1
ATOM 870 O O . GLY A 1 111 ? 11.464 1.520 1.399 1.00 94.19 111 GLY A O 1
ATOM 871 N N . ASN A 1 112 ? 11.086 -0.690 1.647 1.00 95.12 112 ASN A N 1
ATOM 872 C CA . ASN A 1 112 ? 11.129 -1.039 0.232 1.00 95.12 112 ASN A CA 1
ATOM 873 C C . ASN A 1 112 ? 10.342 -2.336 -0.028 1.00 95.12 112 ASN A C 1
ATOM 875 O O . ASN A 1 112 ? 10.536 -3.351 0.648 1.00 95.12 112 ASN A O 1
ATOM 879 N N . LEU A 1 113 ? 9.444 -2.286 -1.002 1.00 93.50 113 LEU A N 1
ATOM 880 C CA . LEU A 1 113 ? 8.685 -3.409 -1.528 1.00 93.50 113 LEU A CA 1
ATOM 881 C C . LEU A 1 113 ? 9.510 -4.222 -2.518 1.00 93.50 113 LEU A C 1
ATOM 883 O O . LEU A 1 113 ? 9.273 -5.418 -2.619 1.00 93.50 113 LEU A O 1
ATOM 887 N N . TYR A 1 114 ? 10.450 -3.584 -3.220 1.00 93.75 114 TYR A N 1
ATOM 888 C CA . TYR A 1 114 ? 11.246 -4.251 -4.240 1.00 93.75 114 TYR A CA 1
ATOM 889 C C . TYR A 1 114 ? 12.283 -5.163 -3.578 1.00 93.75 114 TYR A C 1
ATOM 891 O O . TYR A 1 114 ? 13.073 -4.722 -2.739 1.00 93.75 114 TYR A O 1
ATOM 899 N N . GLU A 1 115 ? 12.247 -6.435 -3.948 1.00 89.19 115 GLU A N 1
ATOM 900 C CA . GLU A 1 115 ? 13.137 -7.505 -3.506 1.00 89.19 115 GLU A CA 1
ATOM 901 C C . GLU A 1 115 ? 14.080 -7.968 -4.626 1.00 89.19 115 GLU A C 1
ATOM 903 O O . GLU A 1 115 ? 15.045 -8.677 -4.342 1.00 89.19 115 GLU A O 1
ATOM 908 N N . HIS A 1 116 ? 13.828 -7.568 -5.879 1.00 88.06 116 HIS A N 1
ATOM 909 C CA . HIS A 1 116 ? 14.598 -7.953 -7.066 1.00 88.06 116 HIS A CA 1
ATOM 910 C C . HIS A 1 116 ? 14.590 -9.460 -7.355 1.00 88.06 116 HIS A C 1
ATOM 912 O O . HIS A 1 116 ? 15.540 -9.992 -7.933 1.00 88.06 116 HIS A O 1
ATOM 918 N N . ALA A 1 117 ? 13.528 -10.161 -6.946 1.00 86.25 117 ALA A N 1
ATOM 919 C CA . ALA A 1 117 ? 13.389 -11.600 -7.177 1.00 86.25 117 ALA A CA 1
ATOM 920 C C . ALA A 1 117 ? 12.549 -11.931 -8.423 1.00 86.25 117 ALA A C 1
ATOM 922 O O . ALA A 1 117 ? 12.759 -12.978 -9.036 1.00 86.25 117 ALA A O 1
ATOM 923 N N . ALA A 1 118 ? 11.613 -11.058 -8.803 1.00 88.25 118 ALA A N 1
ATOM 924 C CA . ALA A 1 118 ? 10.763 -11.187 -9.980 1.00 88.25 118 ALA A CA 1
ATOM 925 C C . ALA A 1 118 ? 10.287 -9.803 -10.465 1.00 88.25 118 ALA A C 1
ATOM 927 O O . ALA A 1 118 ? 10.474 -8.785 -9.806 1.00 88.25 118 ALA A O 1
ATOM 928 N N . ASP A 1 119 ? 9.637 -9.758 -11.627 1.00 86.56 119 ASP A N 1
ATOM 929 C CA . ASP A 1 119 ? 9.039 -8.508 -12.106 1.00 86.56 119 ASP A CA 1
ATOM 930 C C . ASP A 1 119 ? 7.689 -8.230 -11.438 1.00 86.56 119 ASP A C 1
ATOM 932 O O . ASP A 1 119 ? 7.342 -7.075 -11.232 1.00 86.56 119 ASP A O 1
ATOM 936 N N . LEU A 1 120 ? 6.909 -9.264 -11.105 1.00 91.31 120 LEU A N 1
ATOM 937 C CA . LEU A 1 120 ? 5.589 -9.146 -10.477 1.00 91.31 120 LEU A CA 1
ATOM 938 C C . LEU A 1 120 ? 5.623 -9.762 -9.081 1.00 91.31 120 LEU A C 1
ATOM 940 O O . LEU A 1 120 ? 5.986 -10.925 -8.916 1.00 91.31 120 LEU A O 1
ATOM 944 N N . HIS A 1 121 ? 5.195 -8.986 -8.093 1.00 91.12 121 HIS A N 1
ATOM 945 C CA . HIS A 1 121 ? 5.245 -9.353 -6.688 1.00 91.12 121 HIS A CA 1
ATOM 946 C C . HIS A 1 121 ? 3.900 -9.172 -6.005 1.00 91.12 121 HIS A C 1
ATOM 948 O O . HIS A 1 121 ? 3.085 -8.327 -6.377 1.00 91.12 121 HIS A O 1
ATOM 954 N N . GLN A 1 122 ? 3.710 -9.950 -4.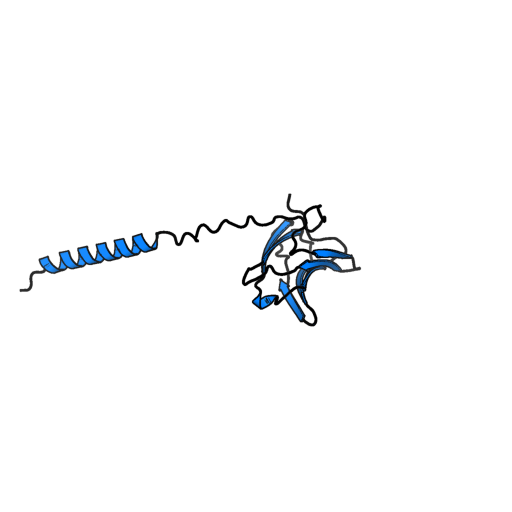944 1.00 91.25 122 GLN A N 1
ATOM 955 C CA . GLN A 1 122 ? 2.599 -9.810 -4.022 1.00 91.25 122 GLN A CA 1
ATOM 956 C C . GLN A 1 122 ? 3.132 -9.759 -2.593 1.00 91.25 122 GLN A C 1
ATOM 958 O O . GLN A 1 122 ? 3.887 -10.635 -2.173 1.00 91.25 122 GLN A O 1
ATOM 963 N N . ARG A 1 123 ? 2.709 -8.761 -1.814 1.00 90.44 123 ARG A N 1
ATOM 964 C CA . ARG A 1 123 ? 3.068 -8.644 -0.397 1.00 90.44 123 ARG A CA 1
ATOM 965 C C . ARG A 1 123 ? 1.852 -8.309 0.445 1.00 90.44 123 ARG A C 1
ATOM 967 O O . ARG A 1 123 ? 1.111 -7.381 0.137 1.00 90.44 123 ARG A O 1
ATOM 974 N N . THR A 1 124 ? 1.683 -9.048 1.538 1.00 90.19 124 THR A N 1
ATOM 975 C CA . THR A 1 124 ? 0.624 -8.791 2.517 1.00 90.19 124 THR A CA 1
ATOM 976 C C . THR A 1 124 ? 1.196 -8.060 3.723 1.00 90.19 124 THR A C 1
ATOM 978 O O . THR A 1 124 ? 2.137 -8.538 4.351 1.00 90.19 124 THR A O 1
ATOM 981 N N . LEU A 1 125 ? 0.617 -6.912 4.056 1.00 89.06 125 LEU A N 1
ATOM 982 C CA . LEU A 1 125 ? 0.907 -6.150 5.260 1.00 89.06 125 LEU A CA 1
ATOM 983 C C . LEU A 1 125 ? -0.234 -6.347 6.253 1.00 89.06 125 LEU A C 1
ATOM 985 O O . LEU A 1 125 ? -1.397 -6.108 5.929 1.00 89.06 125 LEU A O 1
ATOM 989 N N . LEU A 1 126 ? 0.103 -6.779 7.465 1.00 86.75 126 LEU A N 1
ATOM 990 C CA . LEU A 1 126 ? -0.855 -6.871 8.557 1.00 86.75 126 LEU A CA 1
ATOM 991 C C . LEU A 1 126 ? -0.781 -5.589 9.381 1.00 86.75 126 LEU A C 1
ATOM 993 O O . LEU A 1 126 ? 0.218 -5.341 10.051 1.00 86.75 126 LEU A O 1
ATOM 997 N N . LEU A 1 127 ? -1.834 -4.783 9.322 1.00 83.31 127 LEU A N 1
ATOM 998 C CA . LEU A 1 127 ? -1.952 -3.546 10.076 1.00 83.31 127 LEU A CA 1
ATOM 999 C C . LEU A 1 127 ? -2.773 -3.796 11.336 1.00 83.31 127 LEU A C 1
ATOM 1001 O O . LEU A 1 127 ? -3.959 -4.139 11.281 1.00 83.31 127 LEU A O 1
ATOM 1005 N N . ASP A 1 128 ? -2.130 -3.636 12.484 1.00 80.81 128 ASP A N 1
ATOM 1006 C CA . ASP A 1 128 ? -2.773 -3.670 13.786 1.00 80.81 128 ASP A CA 1
ATOM 1007 C C . ASP A 1 128 ? -3.168 -2.260 14.237 1.00 80.81 128 ASP A C 1
ATOM 1009 O O . ASP A 1 128 ? -2.519 -1.263 13.914 1.00 80.81 128 ASP A O 1
ATOM 1013 N N . ARG A 1 129 ? -4.232 -2.183 15.037 1.00 77.38 129 ARG A N 1
ATOM 1014 C CA . ARG A 1 129 ? -4.737 -0.916 15.573 1.00 77.38 129 ARG A CA 1
ATOM 1015 C C . ARG A 1 129 ? -3.729 -0.205 16.480 1.00 77.38 129 ARG A C 1
ATOM 1017 O O . ARG A 1 129 ? -3.758 1.017 16.549 1.00 77.38 129 ARG A O 1
ATOM 1024 N N . GLY A 1 130 ? -2.832 -0.941 17.140 1.00 75.44 130 GLY A N 1
ATOM 1025 C CA . GLY A 1 130 ? -1.757 -0.352 17.941 1.00 75.44 130 GLY A CA 1
ATOM 1026 C C . GLY A 1 130 ? -0.785 0.463 17.087 1.00 75.44 130 GLY A C 1
ATOM 1027 O O . GLY A 1 130 ? -0.392 1.562 17.476 1.00 75.44 130 GLY A O 1
ATOM 1028 N N . THR A 1 131 ? -0.461 -0.033 15.893 1.00 74.88 131 THR A N 1
ATOM 1029 C CA . THR A 1 131 ? 0.387 0.672 14.926 1.00 74.88 131 THR A CA 1
ATOM 1030 C C . THR A 1 131 ? -0.333 1.849 14.265 1.00 74.88 131 THR A C 1
ATOM 1032 O O . THR A 1 131 ? 0.217 2.953 14.231 1.00 74.88 131 THR A O 1
ATOM 1035 N N . ILE A 1 132 ? -1.556 1.643 13.759 1.00 78.25 132 ILE A N 1
ATOM 1036 C CA . ILE A 1 132 ? -2.240 2.633 12.902 1.00 78.25 132 ILE A CA 1
ATOM 1037 C C . ILE A 1 132 ? -3.193 3.585 13.637 1.00 78.25 132 ILE A C 1
ATOM 1039 O O . ILE A 1 132 ? -3.568 4.598 13.061 1.00 78.25 132 ILE A O 1
ATOM 1043 N N . GLY A 1 133 ? -3.587 3.276 14.879 1.00 79.44 133 GLY A N 1
ATOM 1044 C CA . GLY A 1 133 ? -4.430 4.110 15.744 1.00 79.44 133 GLY A CA 1
ATOM 1045 C C . GLY A 1 133 ? -5.890 4.235 15.291 1.00 79.44 133 GLY A C 1
ATOM 1046 O O . GLY A 1 133 ? -6.805 3.678 15.912 1.00 79.44 133 GLY A O 1
ATOM 1047 N N . GLY A 1 134 ? -6.111 4.986 14.214 1.00 83.50 134 GLY A N 1
ATOM 1048 C CA . GLY A 1 134 ? -7.421 5.361 13.688 1.00 83.50 134 GLY A CA 1
ATOM 1049 C C . GLY A 1 134 ? -7.426 5.485 12.163 1.00 83.50 134 GLY A C 1
ATOM 1050 O O . GLY A 1 134 ? -6.586 4.885 11.504 1.00 83.50 134 GLY A O 1
ATOM 1051 N N . PRO A 1 135 ? -8.403 6.194 11.574 1.00 88.25 135 PRO A N 1
ATOM 1052 C CA . PRO A 1 135 ? -8.433 6.468 10.139 1.00 88.25 135 PRO A CA 1
ATOM 1053 C C . PRO A 1 135 ? -7.188 7.217 9.656 1.00 88.25 135 PRO A C 1
ATOM 1055 O O . PRO A 1 135 ? -6.740 8.156 10.310 1.00 88.25 135 PRO A O 1
ATOM 1058 N N . GLY A 1 136 ? -6.680 6.842 8.485 1.00 91.38 136 GLY A N 1
ATOM 1059 C CA . GLY A 1 136 ? -5.488 7.448 7.898 1.00 91.38 136 GLY A CA 1
ATOM 1060 C C . GLY A 1 136 ? -5.342 7.135 6.414 1.00 91.38 136 GLY A C 1
ATOM 1061 O O . GLY A 1 136 ? -6.127 6.384 5.834 1.00 91.38 136 GLY A O 1
ATOM 1062 N N . GLU A 1 137 ? -4.349 7.746 5.783 1.00 93.25 137 GLU A N 1
ATOM 1063 C CA . GLU A 1 137 ? -3.981 7.491 4.398 1.00 93.25 137 GLU A CA 1
ATOM 1064 C C . GLU A 1 137 ? -2.955 6.360 4.330 1.00 93.25 137 GLU A C 1
ATOM 1066 O O . GLU A 1 137 ? -1.878 6.417 4.926 1.00 93.25 137 GLU A O 1
ATOM 1071 N N . PHE A 1 138 ? -3.281 5.339 3.549 1.00 92.88 138 PHE A N 1
ATOM 1072 C CA . PHE A 1 138 ? -2.328 4.346 3.100 1.00 92.88 138 PHE A CA 1
ATOM 1073 C C . PHE A 1 138 ? -1.668 4.848 1.823 1.00 92.88 138 PHE A C 1
ATOM 1075 O O . PHE A 1 138 ? -2.338 5.049 0.809 1.00 92.88 138 PHE A O 1
ATOM 1082 N N . VAL A 1 139 ? -0.361 5.064 1.885 1.00 94.25 139 VAL A N 1
ATOM 1083 C CA . VAL A 1 139 ? 0.420 5.695 0.826 1.00 94.25 139 VAL A CA 1
ATOM 1084 C C . VAL A 1 139 ? 1.442 4.706 0.287 1.00 94.25 139 VAL A C 1
ATOM 1086 O O . VAL A 1 139 ? 2.248 4.159 1.039 1.00 94.25 139 VAL A O 1
ATOM 1089 N N . VAL A 1 140 ? 1.436 4.519 -1.027 1.00 95.25 140 VAL A N 1
ATOM 1090 C CA . VAL A 1 140 ? 2.491 3.833 -1.771 1.00 95.25 140 VAL A CA 1
ATOM 1091 C C . VAL A 1 140 ? 3.232 4.881 -2.583 1.00 95.25 140 VAL A C 1
ATOM 1093 O O . VAL A 1 140 ? 2.647 5.536 -3.442 1.00 95.25 140 VAL A O 1
ATOM 1096 N N . GLU A 1 141 ? 4.515 5.058 -2.296 1.00 95.75 141 GLU A N 1
ATOM 1097 C CA . GLU A 1 141 ? 5.399 5.926 -3.073 1.00 95.75 141 GLU A CA 1
ATOM 1098 C C . GLU A 1 141 ? 6.417 5.079 -3.817 1.00 95.75 141 GLU A C 1
ATOM 1100 O O . GLU A 1 141 ? 7.153 4.319 -3.191 1.00 95.75 141 GLU A O 1
ATOM 1105 N N . SER A 1 142 ? 6.491 5.241 -5.132 1.00 95.44 142 SER A N 1
ATOM 1106 C CA . SER A 1 142 ? 7.437 4.543 -5.997 1.00 95.44 142 SER A CA 1
ATOM 1107 C C . SER A 1 142 ? 8.302 5.510 -6.790 1.00 95.44 142 SER A C 1
ATOM 1109 O O . SER A 1 142 ? 7.968 6.680 -6.970 1.00 95.44 142 SER A O 1
ATOM 1111 N N . THR A 1 143 ? 9.445 5.015 -7.257 1.00 94.12 143 THR A N 1
ATOM 1112 C CA . THR A 1 143 ? 10.299 5.731 -8.214 1.00 94.12 143 THR A CA 1
ATOM 1113 C C . THR A 1 143 ? 9.654 5.751 -9.599 1.00 94.12 143 THR A C 1
ATOM 1115 O O . THR A 1 143 ? 9.059 4.762 -10.013 1.00 94.12 143 THR A O 1
ATOM 1118 N N . GLY A 1 144 ? 9.834 6.849 -10.332 1.00 90.12 144 GLY A N 1
ATOM 1119 C CA . GLY A 1 144 ? 9.263 7.050 -11.667 1.00 90.12 144 GLY A CA 1
ATOM 1120 C C . GLY A 1 144 ? 7.939 7.811 -11.633 1.00 90.12 144 GLY A C 1
ATOM 1121 O O . GLY A 1 144 ? 7.493 8.233 -10.572 1.00 90.12 144 GLY A O 1
ATOM 1122 N N . ALA A 1 145 ? 7.343 8.036 -12.801 1.00 86.31 145 ALA A N 1
ATOM 1123 C CA . ALA A 1 145 ? 6.047 8.712 -12.932 1.00 86.31 145 ALA A CA 1
ATOM 1124 C C . ALA A 1 145 ? 4.878 7.724 -13.097 1.00 86.31 145 ALA A C 1
ATOM 1126 O O . ALA A 1 145 ? 3.718 8.131 -13.035 1.00 86.31 145 ALA A O 1
ATOM 1127 N N . ASP A 1 146 ? 5.190 6.443 -13.295 1.00 87.81 146 ASP A N 1
ATOM 1128 C CA . ASP A 1 146 ? 4.226 5.407 -13.637 1.00 87.81 146 ASP A CA 1
ATOM 1129 C C . ASP A 1 146 ? 3.673 4.691 -12.393 1.00 87.81 146 ASP A C 1
ATOM 1131 O O . ASP A 1 146 ? 4.375 4.541 -11.383 1.00 87.81 146 ASP A O 1
ATOM 1135 N N . PRO A 1 147 ? 2.416 4.217 -12.450 1.00 87.31 147 PRO A N 1
ATOM 1136 C CA . PRO A 1 147 ? 1.833 3.417 -11.387 1.00 87.31 147 PRO A CA 1
ATOM 1137 C C . PRO A 1 147 ? 2.551 2.076 -11.227 1.00 87.31 147 PRO A C 1
ATOM 1139 O O . PRO A 1 147 ? 2.743 1.336 -12.185 1.00 87.31 147 PRO A O 1
ATOM 1142 N N . VAL A 1 148 ? 2.877 1.741 -9.978 1.00 90.12 148 VAL A N 1
ATOM 1143 C CA . VAL A 1 148 ? 3.523 0.469 -9.613 1.00 90.12 148 VAL A CA 1
ATOM 1144 C C . VAL A 1 148 ? 2.528 -0.627 -9.215 1.00 90.12 148 VAL A C 1
ATOM 1146 O O . VAL A 1 148 ? 2.832 -1.814 -9.297 1.00 90.12 148 VAL A O 1
ATOM 1149 N N . LEU A 1 149 ? 1.342 -0.234 -8.740 1.00 89.69 149 LEU A N 1
ATOM 1150 C CA . LEU A 1 149 ? 0.335 -1.158 -8.223 1.00 89.69 149 LEU A CA 1
ATOM 1151 C C . LEU A 1 149 ? -0.439 -1.824 -9.362 1.00 89.69 149 LEU A C 1
ATOM 1153 O O . LEU A 1 149 ? -0.924 -1.158 -10.281 1.00 89.69 149 LEU A O 1
ATOM 1157 N N . GLU A 1 150 ? -0.611 -3.135 -9.243 1.00 86.06 150 GLU A N 1
ATOM 1158 C CA . GLU A 1 150 ? -1.279 -4.000 -10.209 1.00 86.06 150 GLU A CA 1
ATOM 1159 C C . GLU A 1 150 ? -2.638 -4.499 -9.697 1.00 86.06 150 GLU A C 1
ATOM 1161 O O . GLU A 1 150 ? -2.905 -4.521 -8.494 1.00 86.06 150 GLU A O 1
ATOM 1166 N N . ARG A 1 151 ? -3.525 -4.874 -10.625 1.00 75.62 151 ARG A N 1
ATOM 1167 C CA . ARG A 1 151 ? -4.837 -5.455 -10.305 1.00 75.62 151 ARG A CA 1
ATOM 1168 C C . ARG A 1 151 ? -4.652 -6.938 -10.026 1.00 75.62 151 ARG A C 1
ATOM 1170 O O . ARG A 1 151 ? -3.876 -7.604 -10.703 1.00 75.62 151 ARG A O 1
ATOM 1177 N N . VAL A 1 152 ? -5.427 -7.437 -9.072 1.00 69.12 152 VAL A N 1
ATOM 1178 C CA . VAL A 1 152 ? -5.637 -8.872 -8.880 1.00 69.12 152 VAL A CA 1
ATOM 1179 C C . VAL A 1 152 ? -6.735 -9.308 -9.853 1.00 69.12 152 VAL A C 1
ATOM 1181 O O . VAL A 1 152 ? -7.846 -8.773 -9.789 1.00 69.12 152 VAL A O 1
ATOM 1184 N N . GLU A 1 153 ? -6.398 -10.172 -10.812 1.00 59.09 153 GLU A N 1
ATOM 1185 C CA . GLU A 1 153 ? -7.371 -10.794 -11.728 1.00 59.09 153 GLU A CA 1
ATOM 1186 C C . GLU A 1 153 ? -8.196 -11.881 -11.037 1.00 59.09 153 GLU A C 1
ATOM 1188 O O . GLU A 1 153 ? -7.628 -12.623 -10.202 1.00 59.09 153 GLU A O 1
#

pLDDT: mean 76.71, std 16.38, range [44.16, 95.75]

Mean predicted aligned error: 13.68 Å

Foldseek 3Di:
DPDPVVVVVVVVVVVVVVVVVVVVVVPDPPPPPPPPPPQPQDWLVDDDPDDPPQKADWDWDFDAWKIKIKIKGWDDPDFDKDKDKFKWFDDVPKFKWKWWDDDPDIDTQGPGPDPPPDGIDMDIGIGTCVRRVGITMIMIMMTHRDDGTDHDD

Secondary structure (DSSP, 8-state):
---THHHHHHHHHHHHHHHHHHHHHTS----------------TTS--SS--TTEEEEEEEE-SSEEEEEEEE-PPSSSPPEEEEEEEE--TT--EEEEEEETTEEEEEES----SS-SEEEEEEEE-HHHH-SSEEEEEEEESSS--B----

Sequence (153 aa):
MVSVKNWTHRLARMGWLFFLLWAGSIGTAEAPPGRGISPAVWDARHPQDSQPVWFGPVSALAGWKTYSWKALLRPPPGDSRLALTLVFRETSGGFARVIWQELGKSITLCGNLYEHAADLHQRTLLLDRGTIGGPGEFVVESTGADPVLERVE

Radius of gyration: 25.47 Å; Cα contacts (8 Å, |Δi|>4): 231; chains: 1; bounding box: 37×73×61 Å